Protein AF-A0A351DUV0-F1 (afdb_monomer)

Foldseek 3Di:
DPPVVVVVVVVVVCVVPPPPPDPPDDDDDDDPDDDPPDDDPDDDCLLDWDWDADPVRWIQTPNRTDDPVCVVVVVVLSCQLVPPPDQWDDDPPDIRGHRDPPVQVADVVRDRPPDFDWDKDFLVVLVVLLVVLVVQLVVPPDPVSNVVSVVVSVVSVVSNVVCVVVVGIDTGGDD

Radius of gyration: 33.92 Å; Cα contacts (8 Å, |Δi|>4): 134; chains: 1; bounding box: 67×47×111 Å

Solvent-accessible surface area (backbone atoms only — not comparable to full-atom values): 10945 Å² total; per-residue (Å²): 113,77,68,61,56,53,53,49,52,50,49,51,47,49,62,71,68,56,70,82,84,74,82,90,64,86,90,70,79,78,75,76,85,74,68,93,89,60,81,80,76,86,76,60,67,66,76,57,86,55,75,45,75,51,97,82,77,50,34,34,43,77,91,36,81,49,58,80,85,49,48,63,55,52,53,49,54,49,51,59,23,60,66,78,81,51,72,58,42,78,59,87,97,44,76,42,55,50,54,66,75,72,82,64,51,49,50,101,82,69,47,52,73,86,52,86,65,66,43,80,49,44,64,71,60,42,52,52,49,37,54,52,34,54,48,48,39,73,69,44,90,45,72,73,56,26,54,54,34,47,56,52,33,49,58,38,47,54,51,50,54,49,30,63,75,70,73,43,70,48,73,41,70,76,129

Secondary structure (DSSP, 8-state):
-HHHHHHHHHHHHHHHH-----------PPPPPPPTT-PPP---GGG---EEE-TT--EEETTEEE-HHHHHHHHHHHHHHHHSS-S-EEETTEEE--SS-----B-TTS-BSSSPPPEEE-HHHHHHHHHHHHHHHHH-SSHHHHHHHHHHHHHHHHHHHHHHHHTS-EEE---

Nearest PDB structures (foldseek):
  7s5c-assembly1_E  TM=9.455E-01  e=8.565E-01  Myxococcus xanthus
  5l8f-assembly1_G  TM=8.566E-01  e=1.094E+00  Rhodospirillum rubrum ATCC 11170
  5l8f-assembly1_B  TM=8.527E-01  e=1.163E+00  Rhodospirillum rubrum ATCC 11170
  5jbr-assembly1_B  TM=9.048E-01  e=2.143E+00  Beutenbergia cavernae DSM 12333
  5n5f-assembly1_B  TM=8.526E-01  e=1.784E+00  Haliangium ochraceum

Structure (mmCIF, N/CA/C/O backbone):
data_AF-A0A351DUV0-F1
#
_entry.id   AF-A0A351DUV0-F1
#
loop_
_atom_site.group_PDB
_atom_site.id
_atom_site.type_symbol
_atom_site.label_atom_id
_atom_site.label_alt_id
_atom_site.label_comp_id
_atom_site.label_asym_id
_atom_site.label_entity_id
_atom_site.label_seq_id
_atom_site.pdbx_PDB_ins_code
_atom_site.Cartn_x
_atom_site.Cartn_y
_atom_site.Cartn_z
_atom_site.occupancy
_atom_site.B_iso_or_equiv
_atom_site.auth_seq_id
_atom_site.auth_comp_id
_atom_site.auth_asym_id
_atom_site.auth_atom_id
_atom_site.pdbx_PDB_model_num
ATOM 1 N N . GLY A 1 1 ? -37.221 13.625 60.198 1.00 56.12 1 GLY A N 1
ATOM 2 C CA . GLY A 1 1 ? -36.062 12.717 60.154 1.00 56.12 1 GLY A CA 1
ATOM 3 C C . GLY A 1 1 ? -36.137 11.772 58.971 1.00 56.12 1 GLY A C 1
ATOM 4 O O . GLY A 1 1 ? -35.257 11.810 58.137 1.00 56.12 1 GLY A O 1
ATOM 5 N N . SER A 1 2 ? -37.223 11.008 58.816 1.00 67.75 2 SER A N 1
ATOM 6 C CA . SER A 1 2 ? -37.264 9.820 57.940 1.00 67.75 2 SER A CA 1
ATOM 7 C C . SER A 1 2 ? -37.066 10.016 56.429 1.00 67.75 2 SER A C 1
ATOM 9 O O . SER A 1 2 ? -36.668 9.068 55.763 1.00 67.75 2 SER A O 1
ATOM 11 N N . MET A 1 3 ? -37.345 11.195 55.865 1.00 78.75 3 MET A N 1
ATOM 12 C CA . MET A 1 3 ? -37.292 11.392 54.407 1.00 78.75 3 MET A CA 1
ATOM 13 C C . MET A 1 3 ? -35.911 11.850 53.911 1.00 78.75 3 MET A C 1
ATOM 15 O O . MET A 1 3 ? -35.476 11.444 52.837 1.00 78.75 3 MET A O 1
ATOM 19 N N . ALA A 1 4 ? -35.206 12.660 54.707 1.00 81.19 4 ALA A N 1
ATOM 20 C CA . ALA A 1 4 ? -33.878 13.164 54.355 1.00 81.19 4 ALA A CA 1
ATOM 21 C C . ALA A 1 4 ? -32.804 12.077 54.505 1.00 81.19 4 ALA A C 1
ATOM 23 O O . ALA A 1 4 ? -31.952 11.931 53.632 1.00 81.19 4 ALA A O 1
ATOM 24 N N . ASP A 1 5 ? -32.904 11.262 55.556 1.00 83.19 5 ASP A N 1
ATOM 25 C CA . ASP A 1 5 ? -31.947 10.186 55.818 1.00 83.19 5 ASP A CA 1
ATOM 26 C C . ASP A 1 5 ? -31.990 9.107 54.720 1.00 83.19 5 ASP A C 1
ATOM 28 O O . ASP A 1 5 ? -30.953 8.587 54.310 1.00 83.19 5 ASP A O 1
ATOM 32 N N . ILE A 1 6 ? -33.179 8.819 54.171 1.00 87.69 6 ILE A N 1
ATOM 33 C CA . ILE A 1 6 ? -33.346 7.812 53.113 1.00 87.69 6 ILE A CA 1
ATOM 34 C C . ILE A 1 6 ? -32.829 8.303 51.756 1.00 87.69 6 ILE A C 1
ATOM 36 O O . ILE A 1 6 ? -32.207 7.538 51.022 1.00 87.69 6 ILE A O 1
ATOM 40 N N . ALA A 1 7 ? -33.019 9.586 51.437 1.00 88.00 7 ALA A N 1
ATOM 41 C CA . ALA A 1 7 ? -32.469 10.181 50.223 1.00 88.00 7 ALA A CA 1
ATOM 42 C C . ALA A 1 7 ? -30.935 10.260 50.284 1.00 88.00 7 ALA A C 1
ATOM 44 O O . ALA A 1 7 ? -30.263 10.025 49.282 1.00 88.00 7 ALA A O 1
ATOM 45 N N . PHE A 1 8 ? -30.377 10.533 51.466 1.00 85.94 8 PHE A N 1
ATOM 46 C CA . PHE A 1 8 ? -28.935 10.607 51.683 1.00 85.94 8 PHE A CA 1
ATOM 47 C C . PHE A 1 8 ? -28.253 9.241 51.534 1.00 85.94 8 PHE A C 1
ATOM 49 O O . PHE A 1 8 ? -27.240 9.125 50.844 1.00 85.94 8 PHE A O 1
ATOM 56 N N . LEU A 1 9 ? -28.849 8.186 52.101 1.00 86.88 9 LEU A N 1
ATOM 57 C CA . LEU A 1 9 ? -28.370 6.815 51.915 1.00 86.88 9 LEU A CA 1
ATOM 58 C C . LEU A 1 9 ? -28.458 6.367 50.454 1.00 86.88 9 LEU A C 1
ATOM 60 O O . LEU A 1 9 ? -27.523 5.740 49.967 1.00 86.88 9 LEU A O 1
ATOM 64 N N . LEU A 1 10 ? -29.529 6.720 49.736 1.00 86.56 10 LEU A N 1
ATOM 65 C CA . LEU A 1 10 ? -29.652 6.413 48.308 1.00 86.56 10 LEU A CA 1
ATOM 66 C C . LEU A 1 10 ? -28.628 7.164 47.457 1.00 86.56 10 LEU A C 1
ATOM 68 O O . LEU A 1 10 ? -28.142 6.609 46.479 1.00 86.56 10 LEU A O 1
ATOM 72 N N . LEU A 1 11 ? -28.272 8.394 47.826 1.00 87.94 11 LEU A N 1
ATOM 73 C CA . LEU A 1 11 ? -27.279 9.176 47.099 1.00 87.94 11 LEU A CA 1
ATOM 74 C C . LEU A 1 11 ? -25.873 8.602 47.280 1.00 87.94 11 LEU A C 1
ATOM 76 O O . LEU A 1 11 ? -25.155 8.462 46.298 1.00 87.94 11 LEU A O 1
ATOM 80 N N . ILE A 1 12 ? -25.501 8.204 48.502 1.00 88.56 12 ILE A N 1
ATOM 81 C CA . ILE A 1 12 ? -24.220 7.523 48.756 1.00 88.56 12 ILE A CA 1
ATOM 82 C C . ILE A 1 12 ? -24.220 6.129 48.129 1.00 88.56 12 ILE A C 1
ATOM 84 O O . ILE A 1 12 ? -23.211 5.726 47.565 1.00 88.56 12 ILE A O 1
ATOM 88 N N . PHE A 1 13 ? -25.342 5.409 48.181 1.00 86.81 13 PHE A N 1
ATOM 89 C CA . PHE A 1 13 ? -25.497 4.130 47.495 1.00 86.81 13 PHE A CA 1
ATOM 90 C C . PHE A 1 13 ? -25.247 4.296 45.996 1.00 86.81 13 PHE A C 1
ATOM 92 O O . PHE A 1 13 ? -24.339 3.661 45.477 1.00 86.81 13 PHE A O 1
ATOM 99 N N . TRP A 1 14 ? -25.948 5.224 45.335 1.00 83.44 14 TRP A N 1
ATOM 100 C CA . TRP A 1 14 ? -25.710 5.541 43.929 1.00 83.44 14 TRP A CA 1
ATOM 101 C C . TRP A 1 14 ? -24.269 5.980 43.685 1.00 83.44 14 TRP A C 1
ATOM 103 O O . TRP A 1 14 ? -23.680 5.490 42.738 1.00 83.44 14 TRP A O 1
ATOM 113 N N . LEU A 1 15 ? -23.665 6.811 44.537 1.00 86.19 15 LEU A N 1
ATOM 114 C CA . LEU A 1 15 ? -22.274 7.268 44.407 1.00 86.19 15 LEU A CA 1
ATOM 115 C C . LEU A 1 15 ? -21.242 6.131 44.541 1.00 86.19 15 LEU A C 1
ATOM 117 O O . LEU A 1 15 ? -20.215 6.155 43.874 1.00 86.19 15 LEU A O 1
ATOM 121 N N . VAL A 1 16 ? -21.497 5.148 45.407 1.00 83.81 16 VAL A N 1
ATOM 122 C CA . VAL A 1 16 ? -20.592 4.017 45.674 1.00 83.81 16 VAL A CA 1
ATOM 123 C C . VAL A 1 16 ? -20.790 2.885 44.668 1.00 83.81 16 VAL A C 1
ATOM 125 O O . VAL A 1 16 ? -19.832 2.190 44.341 1.00 83.81 16 VAL A O 1
ATOM 128 N N . THR A 1 17 ? -22.010 2.686 44.164 1.00 82.50 17 THR A N 1
ATOM 129 C CA . THR A 1 17 ? -22.317 1.633 43.188 1.00 82.50 17 THR A CA 1
ATOM 130 C C . THR A 1 17 ? -22.298 2.119 41.741 1.00 82.50 17 THR A C 1
ATOM 132 O O . THR A 1 17 ? -22.348 1.284 40.843 1.00 82.50 17 THR A O 1
ATOM 135 N N . THR A 1 18 ? -22.214 3.431 41.474 1.00 81.50 18 THR A N 1
ATOM 136 C CA . THR A 1 18 ? -21.906 3.933 40.124 1.00 81.50 18 THR A CA 1
ATOM 137 C C . THR A 1 18 ? -20.416 3.834 39.861 1.00 81.50 18 THR A C 1
ATOM 139 O O . THR A 1 18 ? -19.663 4.800 39.906 1.00 81.50 18 THR A O 1
ATOM 142 N N . THR A 1 19 ? -19.982 2.631 39.514 1.00 74.94 19 THR A N 1
ATOM 143 C CA . THR A 1 19 ? -18.810 2.488 38.661 1.00 74.94 19 THR A CA 1
ATOM 144 C C . THR A 1 19 ? -19.208 2.993 37.275 1.00 74.94 19 THR A C 1
ATOM 146 O O . THR A 1 19 ? -20.039 2.376 36.608 1.00 74.94 19 THR A O 1
ATOM 149 N N . ILE A 1 20 ? -18.670 4.136 36.839 1.00 72.38 20 ILE A N 1
ATOM 150 C CA . ILE A 1 20 ? -18.677 4.479 35.412 1.00 72.38 20 ILE A CA 1
ATOM 151 C C . ILE A 1 20 ? -17.700 3.497 34.774 1.00 72.38 20 ILE A C 1
ATOM 153 O O . ILE A 1 20 ? -16.492 3.723 34.781 1.00 72.38 20 ILE A O 1
ATOM 157 N N . ASP A 1 21 ? -18.223 2.360 34.332 1.00 60.62 21 ASP A N 1
ATOM 158 C CA . ASP A 1 21 ? -17.438 1.360 33.630 1.00 60.62 21 ASP A CA 1
ATOM 159 C C . ASP A 1 21 ? -17.095 1.936 32.253 1.00 60.62 21 ASP A C 1
ATOM 161 O O . ASP A 1 21 ? -17.956 2.101 31.389 1.00 60.62 21 ASP A O 1
ATOM 165 N N . SER A 1 22 ? -15.851 2.379 32.097 1.00 62.81 22 SER A N 1
ATOM 166 C CA . SER A 1 22 ? -15.326 2.914 30.843 1.00 62.81 22 SER A CA 1
ATOM 167 C C . SER A 1 22 ? -13.907 2.396 30.632 1.00 62.81 22 SER A C 1
ATOM 169 O O . SER A 1 22 ? -12.985 3.166 30.362 1.00 62.81 22 SER A O 1
ATOM 171 N N . ASP A 1 23 ? -13.735 1.082 30.758 1.00 58.19 23 ASP A N 1
ATOM 172 C CA . ASP A 1 23 ? -12.457 0.406 30.511 1.00 58.19 23 ASP A CA 1
ATOM 173 C C . ASP A 1 23 ? -12.274 -0.043 29.047 1.00 58.19 23 ASP A C 1
ATOM 175 O O . ASP A 1 23 ? -11.260 -0.649 28.694 1.00 58.19 23 ASP A O 1
ATOM 179 N N . GLU A 1 24 ? -13.192 0.310 28.146 1.00 63.38 24 GLU A N 1
ATOM 180 C CA . GLU A 1 24 ? -13.030 0.075 26.708 1.00 63.38 24 GLU A CA 1
ATOM 181 C C . GLU A 1 24 ? -12.319 1.259 26.037 1.00 63.38 24 GLU A C 1
ATOM 183 O O . GLU A 1 24 ? -12.910 2.108 25.373 1.00 63.38 24 GLU A O 1
ATOM 188 N N . GLY A 1 25 ? -11.001 1.333 26.227 1.00 65.19 25 GLY A N 1
ATOM 189 C CA . GLY A 1 25 ? -10.161 2.341 25.586 1.00 65.19 25 GLY A CA 1
ATOM 190 C C . GLY A 1 25 ? -8.744 1.840 25.338 1.00 65.19 25 GLY A C 1
ATOM 191 O O . GLY A 1 25 ? -8.086 1.292 26.222 1.00 65.19 25 GLY A 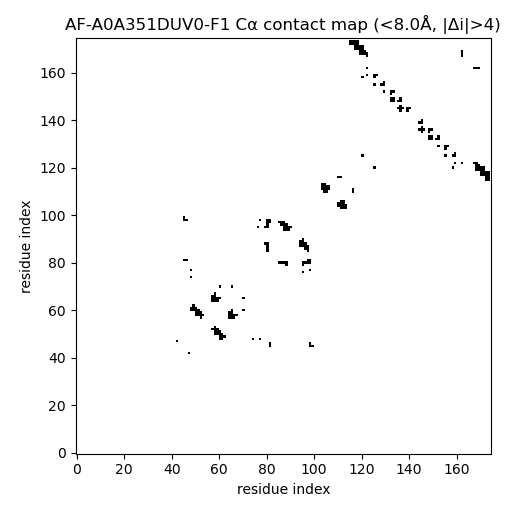O 1
ATOM 192 N N . ILE A 1 26 ? -8.224 2.055 24.127 1.00 72.38 26 ILE A N 1
ATOM 193 C CA . ILE A 1 26 ? -6.815 1.775 23.828 1.00 72.38 26 ILE A CA 1
ATOM 194 C C . ILE A 1 26 ? -5.971 2.840 24.533 1.00 72.38 26 ILE A C 1
ATOM 196 O O . ILE A 1 26 ? -5.971 4.004 24.127 1.00 72.38 26 ILE A O 1
ATOM 200 N N . LYS A 1 27 ? -5.212 2.448 25.564 1.00 73.88 27 LYS A N 1
ATOM 201 C CA . LYS A 1 27 ? -4.216 3.327 26.193 1.00 73.88 27 LYS A CA 1
ATOM 202 C C . LYS A 1 27 ? -3.161 3.708 25.148 1.00 73.88 27 LYS A C 1
ATOM 204 O O . LYS A 1 27 ? -2.280 2.912 24.835 1.00 73.88 27 LYS A O 1
ATOM 209 N N . ARG A 1 28 ? -3.251 4.918 24.593 1.00 72.81 28 ARG A N 1
ATOM 210 C CA . ARG A 1 28 ? -2.230 5.493 23.709 1.00 72.81 28 ARG A CA 1
ATOM 211 C C . ARG A 1 28 ? -1.458 6.570 24.452 1.00 72.81 28 ARG A C 1
ATOM 213 O O . ARG A 1 28 ? -2.045 7.519 24.960 1.00 72.81 28 ARG A O 1
ATOM 220 N N . GLN A 1 29 ? -0.135 6.445 24.463 1.00 77.44 29 GLN A N 1
ATOM 221 C CA . GLN A 1 29 ? 0.712 7.621 24.618 1.00 77.44 29 GLN A CA 1
ATOM 222 C C . GLN A 1 29 ? 0.660 8.387 23.300 1.00 77.44 29 GLN A C 1
ATOM 224 O O . GLN A 1 29 ? 0.832 7.794 22.231 1.00 77.44 29 GLN A O 1
ATOM 229 N N . LEU A 1 30 ? 0.367 9.684 23.374 1.00 78.75 30 LEU A N 1
ATOM 230 C CA . LEU A 1 30 ? 0.466 10.537 22.200 1.00 78.75 30 LEU A CA 1
ATOM 231 C C . LEU A 1 30 ? 1.937 10.575 21.762 1.00 78.75 30 LEU A C 1
ATOM 233 O O . LEU A 1 30 ? 2.811 10.733 22.621 1.00 78.75 30 LEU A O 1
ATOM 237 N N . PRO A 1 31 ? 2.229 10.405 20.462 1.00 78.50 31 PRO A N 1
ATOM 238 C CA . PRO A 1 31 ? 3.576 10.619 19.967 1.00 78.50 31 PRO A CA 1
ATOM 239 C C . PRO A 1 31 ? 4.009 12.064 20.264 1.00 78.50 31 PRO A C 1
ATOM 241 O O . PRO A 1 31 ? 3.158 12.957 20.343 1.00 78.50 31 PRO A O 1
ATOM 244 N N . PRO A 1 32 ? 5.316 12.305 20.457 1.00 84.44 32 PRO A N 1
ATOM 245 C CA . PRO A 1 32 ? 5.820 13.656 20.638 1.00 84.44 32 PRO A CA 1
ATOM 246 C C . PRO A 1 32 ? 5.438 14.524 19.429 1.00 84.44 32 PRO A C 1
ATOM 248 O O . PRO A 1 32 ? 5.347 14.004 18.311 1.00 84.44 32 PRO A O 1
ATOM 251 N N . PRO A 1 33 ? 5.208 15.832 19.633 1.00 80.75 33 PRO A N 1
ATOM 252 C CA . PRO A 1 33 ? 4.935 16.742 18.532 1.00 80.75 33 PRO A CA 1
ATOM 253 C C . PRO A 1 33 ? 6.090 16.689 17.530 1.00 80.75 33 PRO A C 1
ATOM 255 O O . PRO A 1 33 ? 7.262 16.755 17.905 1.00 80.75 33 PRO A O 1
ATOM 258 N N . VAL A 1 34 ? 5.740 16.516 16.259 1.00 77.56 34 VAL A N 1
ATOM 259 C CA . VAL A 1 34 ? 6.698 16.496 15.154 1.00 77.56 34 VAL A CA 1
ATOM 260 C C . VAL A 1 34 ? 7.199 17.930 14.926 1.00 77.56 34 VAL A C 1
ATOM 262 O O . VAL A 1 34 ? 6.366 18.831 14.855 1.00 77.56 34 VAL A O 1
ATOM 265 N N . PRO A 1 35 ? 8.520 18.170 14.844 1.00 83.44 35 PRO A N 1
ATOM 266 C CA . PRO A 1 35 ? 9.072 19.454 14.413 1.00 83.44 35 PRO A CA 1
ATOM 267 C C . PRO A 1 35 ? 8.486 19.920 13.070 1.00 83.44 35 PRO A C 1
ATOM 269 O O . PRO A 1 35 ? 8.284 19.098 12.178 1.00 83.44 35 PRO A O 1
ATOM 272 N N . ASP A 1 36 ? 8.262 21.228 12.915 1.00 76.00 36 ASP A N 1
ATOM 273 C CA . ASP A 1 36 ? 7.591 21.818 11.740 1.00 76.00 36 ASP A CA 1
ATOM 274 C C . ASP A 1 36 ? 8.351 21.619 10.411 1.00 76.00 36 ASP A C 1
ATOM 276 O O . ASP A 1 36 ? 7.766 21.747 9.339 1.00 76.00 36 ASP A O 1
ATOM 280 N N . ASP A 1 37 ? 9.644 21.288 10.475 1.00 76.50 37 ASP A N 1
ATOM 281 C CA . ASP A 1 37 ? 10.575 21.307 9.335 1.00 76.50 37 ASP A CA 1
ATOM 282 C C . ASP A 1 37 ? 10.893 19.905 8.773 1.00 76.50 37 ASP A C 1
ATOM 284 O O . ASP A 1 37 ? 11.953 19.668 8.193 1.00 76.50 37 ASP A O 1
ATOM 288 N N . ILE A 1 38 ? 10.001 18.932 8.991 1.00 7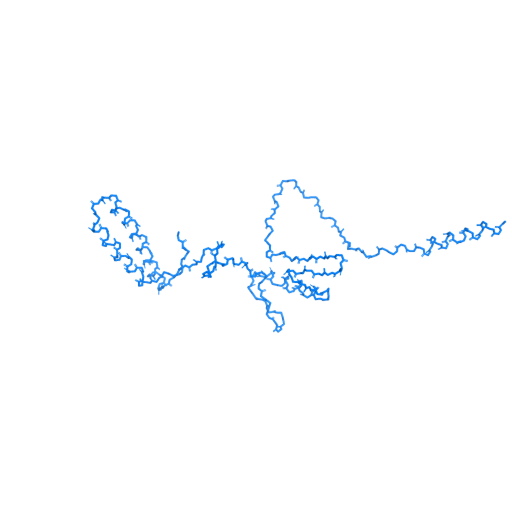2.00 38 ILE A N 1
ATOM 289 C CA . ILE A 1 38 ? 10.191 17.552 8.529 1.00 72.00 38 ILE A CA 1
ATOM 290 C C . ILE A 1 38 ? 9.215 17.265 7.392 1.00 72.00 38 ILE A C 1
ATOM 292 O O . ILE A 1 38 ? 8.000 17.215 7.595 1.00 72.00 38 ILE A O 1
ATOM 296 N N . GLU A 1 39 ? 9.745 17.016 6.195 1.00 73.00 39 GLU A N 1
ATOM 297 C CA . GLU A 1 39 ? 8.951 16.448 5.109 1.00 73.00 39 GLU A CA 1
ATOM 298 C C . GLU A 1 39 ? 8.391 15.089 5.549 1.00 73.00 39 GLU A C 1
ATOM 300 O O . GLU A 1 39 ? 9.129 14.197 5.979 1.00 73.00 39 GLU A O 1
ATOM 305 N N . GLN A 1 40 ? 7.066 14.931 5.468 1.00 68.44 40 GLN A N 1
ATOM 306 C CA . GLN A 1 40 ? 6.434 13.651 5.769 1.00 68.44 40 GLN A CA 1
ATOM 307 C C . GLN A 1 40 ? 6.966 12.603 4.782 1.00 68.44 40 GLN A C 1
ATOM 309 O O . GLN A 1 40 ? 6.876 12.815 3.570 1.00 68.44 40 GLN A O 1
ATOM 314 N N . PRO A 1 41 ? 7.523 11.479 5.262 1.00 73.19 41 PRO A N 1
ATOM 315 C CA . PRO A 1 41 ? 8.039 10.451 4.375 1.00 73.19 41 PRO A CA 1
ATOM 316 C C . PRO A 1 41 ? 6.908 9.885 3.511 1.00 73.19 41 PRO A C 1
ATOM 318 O O . PRO A 1 41 ? 5.801 9.658 4.001 1.00 73.19 41 PRO A O 1
ATOM 321 N N . ASP A 1 42 ? 7.201 9.618 2.237 1.00 75.12 42 ASP A N 1
ATOM 322 C CA . ASP A 1 42 ? 6.236 9.012 1.320 1.00 75.12 42 ASP A CA 1
ATOM 323 C C . ASP A 1 42 ? 5.825 7.617 1.824 1.00 75.12 42 ASP A C 1
ATOM 325 O O . ASP A 1 42 ? 6.624 6.668 1.879 1.00 75.12 42 ASP A O 1
ATOM 329 N N . VAL A 1 43 ? 4.565 7.496 2.248 1.00 73.38 43 VAL A N 1
ATOM 330 C CA . VAL A 1 43 ? 4.016 6.248 2.770 1.00 73.38 43 VAL A CA 1
ATOM 331 C C . VAL A 1 43 ? 3.720 5.331 1.595 1.00 73.38 43 VAL A C 1
ATOM 333 O O . VAL A 1 43 ? 2.709 5.449 0.901 1.00 73.38 43 VAL A O 1
ATOM 336 N N . LYS A 1 44 ? 4.586 4.334 1.405 1.00 73.69 44 LYS A N 1
ATOM 337 C CA . LYS A 1 44 ? 4.355 3.277 0.421 1.00 73.69 44 LYS A CA 1
ATOM 338 C C . LYS A 1 44 ? 3.056 2.558 0.760 1.00 73.69 44 LYS A C 1
ATOM 340 O O . LYS A 1 44 ? 3.011 1.768 1.697 1.00 73.69 44 LYS A O 1
ATOM 345 N N . GLN A 1 45 ? 2.031 2.744 -0.065 1.00 73.75 45 GLN A N 1
ATOM 346 C CA . GLN A 1 45 ? 0.720 2.120 0.130 1.00 73.75 45 GLN A CA 1
ATOM 347 C C . GLN A 1 45 ? 0.781 0.580 0.292 1.00 73.75 45 GLN A C 1
ATOM 349 O O . GLN A 1 45 ? -0.151 -0.009 0.813 1.00 73.75 45 GLN A O 1
ATOM 354 N N . ARG A 1 46 ? 1.838 -0.102 -0.184 1.00 73.31 46 ARG A N 1
ATOM 355 C CA . ARG A 1 46 ? 2.024 -1.561 0.001 1.00 73.31 46 ARG A CA 1
ATOM 356 C C . ARG A 1 46 ? 2.262 -1.966 1.466 1.00 73.31 46 ARG A C 1
ATOM 358 O O . ARG A 1 46 ? 2.153 -3.133 1.804 1.00 73.31 46 ARG A O 1
ATOM 365 N N . ASN A 1 47 ? 2.644 -0.999 2.300 1.00 76.38 47 ASN A N 1
ATOM 366 C CA . ASN A 1 47 ? 2.906 -1.164 3.728 1.00 76.38 47 ASN A CA 1
ATOM 367 C C . ASN A 1 47 ? 1.715 -0.695 4.580 1.00 76.38 47 ASN A C 1
ATOM 369 O O . ASN A 1 47 ? 1.823 -0.646 5.802 1.00 76.38 47 ASN A O 1
ATOM 373 N N . VAL A 1 48 ? 0.603 -0.307 3.948 1.00 82.44 48 VAL A N 1
ATOM 374 C CA . VAL A 1 48 ? -0.593 0.190 4.627 1.00 82.44 48 VAL A CA 1
ATOM 375 C C . VAL A 1 48 ? -1.662 -0.890 4.567 1.00 82.44 48 VAL A C 1
ATOM 377 O O . VAL A 1 48 ? -2.085 -1.257 3.478 1.00 82.44 48 VAL A O 1
ATOM 380 N N . PHE A 1 49 ? -2.090 -1.366 5.735 1.00 85.75 49 PHE A N 1
ATOM 381 C CA . PHE A 1 49 ? -3.216 -2.285 5.874 1.00 85.75 49 PHE A CA 1
ATOM 382 C C . PHE A 1 49 ? -4.488 -1.480 6.139 1.00 85.75 49 PHE A C 1
ATOM 384 O O . PHE A 1 49 ? -4.614 -0.852 7.196 1.00 85.75 49 PHE A O 1
ATOM 391 N N . VAL A 1 50 ? -5.406 -1.441 5.175 1.00 85.94 50 VAL A N 1
ATOM 392 C CA . VAL A 1 50 ? -6.608 -0.599 5.260 1.00 85.94 50 VAL A CA 1
ATOM 393 C C . VAL A 1 50 ? -7.763 -1.406 5.840 1.00 85.94 50 VAL A C 1
ATOM 395 O O . VAL A 1 50 ? -8.223 -2.372 5.234 1.00 85.94 50 VAL A O 1
ATOM 398 N N . ALA A 1 51 ? -8.266 -0.964 6.994 1.00 88.31 51 ALA A N 1
ATOM 399 C CA . ALA A 1 51 ? -9.462 -1.502 7.629 1.00 88.31 51 ALA A CA 1
ATOM 400 C C . ALA A 1 51 ? -10.499 -0.387 7.801 1.00 88.31 51 ALA A C 1
ATOM 402 O O . ALA A 1 51 ? -10.264 0.590 8.515 1.00 88.31 51 ALA A O 1
ATOM 403 N N . LEU A 1 52 ? -11.641 -0.533 7.135 1.00 88.56 52 LEU A N 1
ATOM 404 C CA . LEU A 1 52 ? -12.778 0.376 7.228 1.00 88.56 52 LEU A CA 1
ATOM 405 C C . LEU A 1 52 ? -13.905 -0.305 8.004 1.00 88.56 52 LEU A C 1
ATOM 407 O O . LEU A 1 52 ? -14.183 -1.484 7.790 1.00 88.56 52 LEU A O 1
ATOM 411 N N . VAL A 1 53 ? -14.563 0.454 8.877 1.00 91.25 53 VAL A N 1
ATOM 412 C CA . VAL A 1 53 ? -15.760 0.027 9.610 1.00 91.25 53 VAL A CA 1
ATOM 413 C C . VAL A 1 53 ? -16.914 0.947 9.236 1.00 91.25 53 VAL A C 1
ATOM 415 O O . VAL A 1 53 ? -16.709 2.141 9.003 1.00 91.25 53 VAL A O 1
ATOM 418 N N . ASN A 1 54 ? -18.126 0.407 9.187 1.00 90.06 54 ASN A N 1
ATOM 419 C CA . ASN A 1 54 ? -19.342 1.205 9.059 1.00 90.06 54 ASN A CA 1
ATOM 420 C C . ASN A 1 54 ? -20.222 1.091 10.315 1.00 90.06 54 ASN A C 1
ATOM 422 O O . ASN A 1 54 ? -19.892 0.377 11.255 1.00 90.06 54 ASN A O 1
ATOM 426 N N . LEU A 1 55 ? -21.358 1.796 10.316 1.00 90.62 55 LEU A N 1
ATOM 427 C CA . LEU A 1 55 ? -22.308 1.816 11.437 1.00 90.62 55 LEU A CA 1
ATOM 428 C C . LEU A 1 55 ? -22.951 0.447 11.736 1.00 90.62 55 LEU A C 1
ATOM 430 O O . LEU A 1 55 ? -23.470 0.245 12.824 1.00 90.62 55 LEU A O 1
ATOM 434 N N . ASN A 1 56 ? -22.937 -0.481 10.777 1.00 90.94 56 ASN A N 1
ATOM 435 C CA . ASN A 1 56 ? -23.535 -1.810 10.914 1.00 90.94 56 ASN A CA 1
ATOM 436 C C . ASN A 1 56 ? -22.505 -2.859 11.373 1.00 90.94 56 ASN A C 1
ATOM 438 O O . ASN A 1 56 ? -22.695 -4.043 11.102 1.00 90.94 56 ASN A O 1
ATOM 442 N N . ASP A 1 57 ? -21.385 -2.426 11.960 1.00 85.94 57 ASP A N 1
ATOM 443 C CA . ASP A 1 57 ? -20.245 -3.264 12.356 1.00 85.94 57 ASP A CA 1
ATOM 444 C C . ASP A 1 57 ? -19.656 -4.116 11.217 1.00 85.94 57 ASP A C 1
ATOM 446 O O . ASP A 1 57 ? -18.935 -5.091 11.445 1.00 85.94 57 ASP A O 1
ATOM 450 N N . ALA A 1 58 ? -19.927 -3.747 9.961 1.00 88.31 58 ALA A N 1
ATOM 451 C CA . ALA A 1 58 ? -19.356 -4.432 8.815 1.00 88.31 58 ALA A CA 1
ATOM 452 C C . ALA A 1 58 ? -17.943 -3.909 8.550 1.00 88.31 58 ALA A C 1
ATOM 454 O O . ALA A 1 58 ? -17.706 -2.697 8.493 1.00 88.31 58 ALA A O 1
ATOM 455 N N . LEU A 1 59 ? -17.018 -4.845 8.350 1.00 88.88 59 LEU A N 1
ATOM 456 C CA . LEU A 1 59 ? -15.609 -4.568 8.117 1.00 88.88 59 LEU A CA 1
ATOM 457 C C . LEU A 1 59 ? -15.269 -4.765 6.645 1.00 88.88 59 LEU A C 1
ATOM 459 O O . LEU A 1 59 ? -15.556 -5.809 6.057 1.00 88.88 59 LEU A O 1
ATOM 463 N N . LEU A 1 60 ? -14.605 -3.768 6.074 1.00 88.00 60 LEU A N 1
ATOM 464 C CA . LEU A 1 60 ? -13.986 -3.848 4.762 1.00 88.00 60 LEU A CA 1
ATOM 465 C C . LEU A 1 60 ? -12.472 -3.755 4.951 1.00 88.00 60 LEU A C 1
ATOM 467 O O . LEU A 1 60 ? -11.938 -2.691 5.265 1.00 88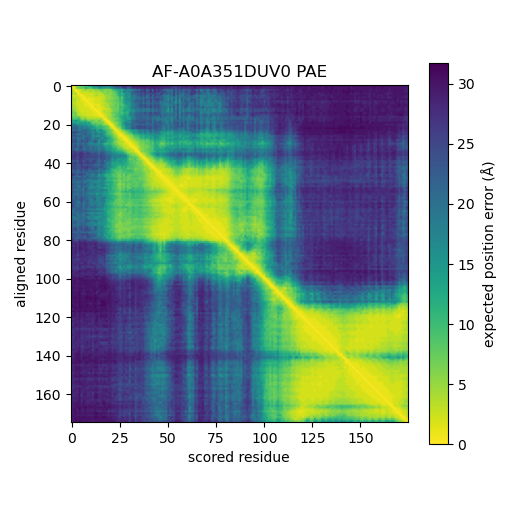.00 60 LEU A O 1
ATOM 471 N N . VAL A 1 61 ? -11.794 -4.887 4.793 1.00 85.06 61 VAL A N 1
ATOM 472 C CA . VAL A 1 61 ? -10.351 -5.035 4.999 1.00 85.06 61 VAL A CA 1
ATOM 473 C C . VAL A 1 61 ? -9.711 -5.353 3.656 1.00 85.06 61 VAL A C 1
ATOM 475 O O . VAL A 1 61 ? -10.115 -6.308 2.997 1.00 85.06 61 VAL A O 1
ATOM 478 N N . GLU A 1 62 ? -8.745 -4.545 3.215 1.00 83.31 62 GLU A N 1
ATOM 479 C CA . GLU A 1 62 ? -8.114 -4.696 1.889 1.00 83.31 62 GLU A CA 1
ATOM 480 C C . GLU A 1 62 ? -9.142 -4.766 0.735 1.00 83.31 62 GLU A C 1
ATOM 482 O O . GLU A 1 62 ? -9.030 -5.578 -0.181 1.00 83.31 62 GLU A O 1
ATOM 487 N N . ASN A 1 63 ? -10.181 -3.922 0.792 1.00 83.06 63 ASN A N 1
ATOM 488 C CA . ASN A 1 63 ? -11.328 -3.900 -0.136 1.00 83.06 63 ASN A CA 1
ATOM 489 C C . ASN A 1 63 ? -12.193 -5.174 -0.160 1.00 83.06 63 ASN A C 1
ATOM 491 O O . ASN A 1 63 ? -13.087 -5.281 -1.000 1.00 83.06 63 ASN A O 1
ATOM 495 N N . ASN A 1 64 ? -11.986 -6.108 0.769 1.00 80.94 64 ASN A N 1
ATOM 496 C CA . ASN A 1 64 ? -12.781 -7.323 0.891 1.00 80.94 64 ASN A CA 1
ATOM 497 C C . ASN A 1 64 ? -13.617 -7.300 2.182 1.00 80.94 64 ASN A C 1
ATOM 499 O O . ASN A 1 64 ? -13.097 -6.943 3.244 1.00 80.94 64 ASN A O 1
ATOM 503 N N . PRO A 1 65 ? -14.908 -7.677 2.131 1.00 87.94 65 PRO A N 1
ATOM 504 C CA . PRO A 1 65 ? -15.701 -7.880 3.337 1.00 87.94 65 PRO A CA 1
ATOM 505 C C . PRO A 1 65 ? -15.063 -8.970 4.208 1.00 87.94 65 PRO A C 1
ATOM 507 O O . PRO A 1 65 ? -14.768 -10.057 3.711 1.00 87.94 65 PRO A O 1
ATOM 510 N N . MET A 1 66 ? -14.844 -8.689 5.492 1.00 87.12 66 MET A N 1
ATOM 511 C CA . MET A 1 66 ? -14.173 -9.608 6.419 1.00 87.12 66 MET A CA 1
ATOM 512 C C . MET A 1 66 ? -14.919 -9.690 7.755 1.00 87.12 66 MET A C 1
ATOM 514 O O . MET A 1 66 ? -15.538 -8.726 8.191 1.00 87.12 66 MET A O 1
ATOM 518 N N . ASP A 1 67 ? -14.862 -10.845 8.417 1.00 90.12 67 ASP A N 1
ATOM 519 C CA . ASP A 1 67 ? -15.369 -11.016 9.781 1.00 90.12 67 ASP A CA 1
ATOM 520 C C . ASP A 1 67 ? -14.309 -10.565 10.801 1.00 90.12 67 ASP A C 1
ATOM 522 O O . ASP A 1 67 ? -13.113 -10.807 10.619 1.00 90.12 67 ASP A O 1
ATOM 526 N N . ILE A 1 68 ? -14.732 -9.946 11.908 1.00 89.75 68 ILE A N 1
ATOM 527 C CA . ILE A 1 68 ? -13.843 -9.471 12.982 1.00 89.75 68 ILE A CA 1
ATOM 528 C C . ILE A 1 68 ? -12.894 -10.560 13.509 1.00 89.75 68 ILE A C 1
ATOM 530 O O . ILE A 1 68 ? -11.755 -10.274 13.888 1.00 89.75 68 ILE A O 1
ATOM 534 N N . ARG A 1 69 ? -13.336 -11.823 13.501 1.00 92.06 69 ARG A N 1
ATOM 535 C CA . ARG A 1 69 ? -12.552 -12.981 13.957 1.00 92.06 69 ARG A CA 1
ATOM 536 C C . ARG A 1 69 ? -11.323 -13.234 13.0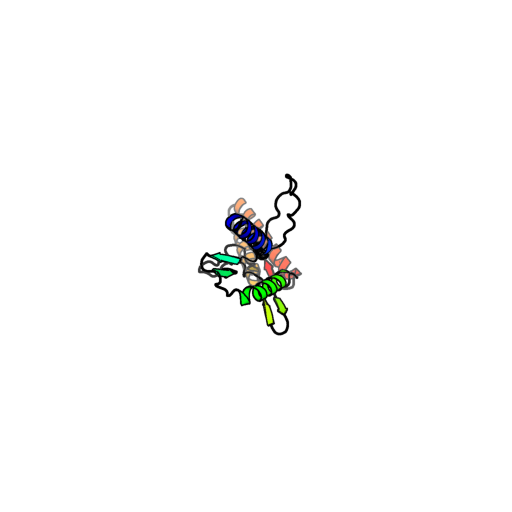86 1.00 92.06 69 ARG A C 1
ATOM 538 O O . ARG A 1 69 ? -10.300 -13.691 13.600 1.00 92.06 69 ARG A O 1
ATOM 545 N N . ASP A 1 70 ? -11.402 -12.882 11.808 1.00 88.81 70 ASP A N 1
ATOM 546 C CA . ASP A 1 70 ? -10.364 -13.153 10.815 1.00 88.81 70 ASP A CA 1
ATOM 547 C C . ASP A 1 70 ? -9.363 -11.996 10.680 1.00 88.81 70 ASP A C 1
ATOM 549 O O . ASP A 1 70 ? -8.208 -12.222 10.309 1.00 88.81 70 ASP A O 1
ATOM 553 N N . VAL A 1 71 ? -9.742 -10.774 11.081 1.00 88.75 71 VAL A N 1
ATOM 554 C CA . VAL A 1 71 ? -8.903 -9.561 10.971 1.00 88.75 71 VAL A CA 1
ATOM 555 C C . VAL A 1 71 ? -7.537 -9.739 11.631 1.00 88.75 71 VAL A C 1
ATOM 557 O O . VAL A 1 71 ? -6.517 -9.315 11.092 1.00 88.75 71 VAL A O 1
ATOM 560 N N . LYS A 1 72 ? -7.481 -10.406 12.790 1.00 88.44 72 LYS A N 1
ATOM 561 C CA . LYS A 1 72 ? -6.219 -10.657 13.501 1.00 88.44 72 LYS A CA 1
ATOM 562 C C . LYS A 1 72 ? -5.272 -11.555 12.706 1.00 88.44 72 LYS A C 1
ATOM 564 O O . LYS A 1 72 ? -4.061 -11.345 12.754 1.00 88.44 72 LYS A O 1
ATOM 569 N N . ALA A 1 73 ? -5.802 -12.580 12.042 1.00 86.88 73 ALA A N 1
ATOM 570 C CA . ALA A 1 73 ? -5.002 -13.468 11.207 1.00 86.88 73 ALA A CA 1
ATOM 571 C C . ALA A 1 73 ? -4.538 -12.725 9.950 1.00 86.88 73 ALA A C 1
ATOM 573 O O . ALA A 1 73 ? -3.341 -12.692 9.685 1.00 86.88 73 ALA A O 1
ATOM 574 N N . ALA A 1 74 ? -5.450 -12.016 9.279 1.00 84.44 74 ALA A N 1
ATOM 575 C CA . ALA A 1 74 ? -5.146 -11.219 8.094 1.00 84.44 74 ALA A CA 1
ATOM 576 C C . ALA A 1 74 ? -4.072 -10.149 8.356 1.00 84.44 74 ALA A C 1
ATOM 578 O O . ALA A 1 74 ? -3.131 -10.019 7.581 1.00 84.44 74 ALA A O 1
ATOM 579 N N . ALA A 1 75 ? -4.148 -9.433 9.481 1.00 86.38 75 ALA A N 1
ATOM 580 C CA . ALA A 1 75 ? -3.148 -8.435 9.858 1.00 86.38 75 ALA A CA 1
ATOM 581 C C . ALA A 1 75 ? -1.770 -9.055 10.151 1.00 86.38 75 ALA A C 1
ATOM 583 O O . ALA A 1 75 ? -0.741 -8.454 9.847 1.00 86.38 75 ALA A O 1
ATOM 584 N N . LYS A 1 76 ? -1.726 -10.259 10.739 1.00 83.81 76 LYS A N 1
ATOM 585 C CA . LYS A 1 76 ? -0.466 -10.991 10.946 1.00 83.81 76 LYS A CA 1
ATOM 586 C C . LYS A 1 76 ? 0.136 -11.438 9.623 1.00 83.81 76 LYS A C 1
ATOM 588 O O . LYS A 1 76 ? 1.327 -11.232 9.416 1.00 83.81 76 LYS A O 1
ATOM 593 N N . ASP A 1 77 ? -0.683 -12.014 8.753 1.00 81.69 77 ASP A N 1
ATOM 594 C CA . ASP A 1 77 ? -0.261 -12.453 7.427 1.00 81.69 77 ASP A CA 1
ATOM 595 C C . ASP A 1 77 ? 0.254 -11.258 6.612 1.00 81.69 77 ASP A C 1
ATOM 597 O O . ASP A 1 77 ? 1.325 -11.346 6.018 1.00 81.69 77 ASP A O 1
ATOM 601 N N . PHE A 1 78 ? -0.424 -10.106 6.696 1.00 81.06 78 PHE A N 1
ATOM 602 C CA . PHE A 1 78 ? 0.013 -8.844 6.098 1.00 81.06 78 PHE A CA 1
ATOM 603 C C . PHE A 1 78 ? 1.386 -8.399 6.625 1.00 81.06 78 PHE A C 1
ATOM 605 O O . PHE A 1 78 ? 2.269 -8.028 5.856 1.00 81.06 78 PHE A O 1
ATOM 612 N N . LEU A 1 79 ? 1.586 -8.429 7.943 1.00 80.19 79 LEU A N 1
ATOM 613 C CA . LEU A 1 79 ? 2.831 -7.970 8.561 1.00 80.19 79 LEU A CA 1
ATOM 614 C C . LEU A 1 79 ? 4.009 -8.886 8.207 1.00 80.19 79 LEU A C 1
ATOM 616 O O . LEU A 1 79 ? 5.117 -8.403 7.981 1.00 80.19 79 LEU A O 1
ATOM 620 N N . ILE A 1 80 ? 3.755 -10.192 8.104 1.00 75.62 80 ILE A N 1
ATOM 621 C CA . ILE A 1 80 ? 4.734 -11.172 7.630 1.00 75.62 80 ILE A CA 1
ATOM 622 C C . ILE A 1 80 ? 5.061 -10.915 6.150 1.00 75.62 80 ILE A C 1
ATOM 624 O O . ILE A 1 80 ? 6.237 -10.818 5.823 1.00 75.62 80 ILE A O 1
ATOM 628 N N . ALA A 1 81 ? 4.047 -10.714 5.298 1.00 70.00 81 ALA A N 1
ATOM 629 C CA . ALA A 1 81 ? 4.176 -10.387 3.869 1.00 70.00 81 ALA A CA 1
ATOM 630 C C . ALA A 1 81 ? 4.964 -9.103 3.561 1.00 70.00 81 ALA A C 1
ATOM 632 O O . ALA A 1 81 ? 5.564 -8.977 2.495 1.00 70.00 81 ALA A O 1
ATOM 633 N N . SER A 1 82 ? 4.953 -8.124 4.467 1.00 65.50 82 SER A N 1
ATOM 634 C CA . SER A 1 82 ? 5.644 -6.843 4.273 1.00 65.50 82 SER A CA 1
ATOM 635 C C . SER A 1 82 ? 7.011 -6.752 4.973 1.00 65.50 82 SER A C 1
ATOM 637 O O . SER A 1 82 ? 7.732 -5.781 4.742 1.00 65.50 82 SER A O 1
ATOM 639 N N . GLY A 1 83 ? 7.374 -7.707 5.839 1.00 59.69 83 GLY A N 1
ATOM 640 C CA . GLY A 1 83 ? 8.415 -7.522 6.861 1.00 59.69 83 GLY A CA 1
ATOM 641 C C . GLY A 1 83 ? 9.868 -7.811 6.462 1.00 59.69 83 GLY A C 1
ATOM 642 O O . GLY A 1 83 ? 10.774 -7.229 7.053 1.00 59.69 83 GLY A O 1
ATOM 643 N N . ASP A 1 84 ? 10.126 -8.678 5.487 1.00 55.19 84 ASP A N 1
ATOM 644 C CA . ASP A 1 84 ? 11.481 -9.190 5.188 1.00 55.19 84 ASP A CA 1
ATOM 645 C C . A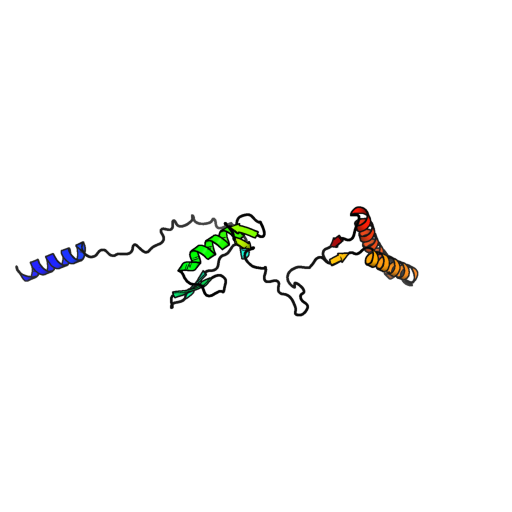SP A 1 84 ? 11.950 -8.922 3.737 1.00 55.19 84 ASP A C 1
ATOM 647 O O . ASP A 1 84 ? 13.068 -9.281 3.364 1.00 55.19 84 ASP A O 1
ATOM 651 N N . GLY A 1 85 ? 11.111 -8.282 2.913 1.00 53.00 85 GLY A N 1
ATOM 652 C CA . GLY A 1 85 ? 11.417 -7.960 1.517 1.00 53.00 85 GLY A CA 1
ATOM 653 C C . GLY A 1 85 ? 11.449 -9.160 0.563 1.00 53.00 85 GLY A C 1
ATOM 654 O O . GLY A 1 85 ? 11.843 -8.991 -0.595 1.00 53.00 85 GLY A O 1
ATOM 655 N N . VAL A 1 86 ? 11.044 -10.354 1.005 1.00 51.62 86 VAL A N 1
ATOM 656 C CA . VAL A 1 86 ? 10.931 -11.541 0.146 1.00 51.62 86 VAL A CA 1
ATOM 657 C C . VAL A 1 86 ? 9.529 -11.575 -0.481 1.00 51.62 86 VAL A C 1
ATOM 659 O O . VAL A 1 86 ? 8.549 -11.166 0.121 1.00 51.62 86 VAL A O 1
ATOM 662 N N . MET A 1 87 ? 9.396 -12.043 -1.723 1.00 57.84 87 MET A N 1
ATOM 663 C CA . MET A 1 87 ? 8.099 -12.063 -2.429 1.00 57.84 87 MET A CA 1
ATOM 664 C C . MET A 1 87 ? 7.135 -13.150 -1.908 1.00 57.84 87 MET A C 1
ATOM 666 O O . MET A 1 87 ? 6.031 -13.288 -2.418 1.00 57.84 87 MET A O 1
ATOM 670 N N . SER A 1 88 ? 7.565 -13.984 -0.956 1.00 61.94 88 SER A N 1
ATOM 671 C CA . SER A 1 88 ? 6.785 -15.094 -0.403 1.00 61.94 88 SER A CA 1
ATOM 672 C C . SER A 1 88 ? 7.379 -15.549 0.930 1.00 61.94 88 SER A C 1
ATOM 674 O O . SER A 1 88 ? 8.555 -15.923 0.962 1.00 61.94 88 SER A O 1
ATOM 676 N N . HIS A 1 89 ? 6.557 -15.652 1.979 1.00 56.91 89 HIS A N 1
ATOM 677 C CA . HIS A 1 89 ? 6.973 -16.187 3.285 1.00 56.91 89 HIS A CA 1
ATOM 678 C C . HIS A 1 89 ? 6.289 -17.510 3.604 1.00 56.91 89 HIS A C 1
ATOM 680 O O . HIS A 1 89 ? 5.058 -17.602 3.551 1.00 56.91 89 HIS A O 1
ATOM 686 N N . PRO A 1 90 ? 7.049 -18.539 4.008 1.00 58.00 90 PRO A N 1
ATOM 687 C CA . PRO A 1 90 ? 6.473 -19.743 4.578 1.00 58.00 90 PRO A CA 1
ATOM 688 C C . PRO A 1 90 ? 6.022 -19.482 6.024 1.00 58.00 90 PRO A C 1
ATOM 690 O O . PRO A 1 90 ? 6.834 -19.260 6.919 1.00 58.00 90 PRO A O 1
ATOM 693 N N . VAL A 1 91 ? 4.716 -19.567 6.271 1.00 58.41 91 VAL A N 1
ATOM 694 C CA . VAL A 1 91 ? 4.104 -19.539 7.606 1.00 58.41 91 VAL A CA 1
ATOM 695 C C . VAL A 1 91 ? 3.560 -20.935 7.911 1.00 58.41 91 VAL A C 1
ATOM 697 O O . VAL A 1 91 ? 2.461 -21.326 7.507 1.00 58.41 91 VAL A O 1
ATOM 700 N N . GLY A 1 92 ? 4.369 -21.743 8.599 1.00 68.81 92 GLY A N 1
ATOM 701 C CA . GLY A 1 92 ? 4.055 -23.149 8.860 1.00 68.81 92 GLY A CA 1
ATOM 702 C C . GLY A 1 92 ? 3.994 -23.969 7.565 1.00 68.81 92 GLY A C 1
ATOM 703 O O . GLY A 1 92 ? 5.008 -24.148 6.902 1.00 68.81 92 GLY A O 1
ATOM 704 N N . ARG A 1 93 ? 2.808 -24.490 7.210 1.00 65.62 93 ARG A N 1
ATOM 705 C CA . ARG A 1 93 ? 2.574 -25.241 5.953 1.00 65.62 93 ARG A CA 1
ATOM 706 C C . ARG A 1 93 ? 2.028 -24.380 4.803 1.00 65.62 93 ARG A C 1
ATOM 708 O O . ARG A 1 93 ? 1.753 -24.926 3.740 1.00 65.62 93 ARG A O 1
ATOM 715 N N . LYS A 1 94 ? 1.804 -23.080 5.012 1.00 48.44 94 LYS A N 1
ATOM 716 C CA . LYS A 1 94 ? 1.228 -22.167 4.011 1.00 48.44 94 LYS A CA 1
ATOM 717 C C . LYS A 1 94 ? 2.276 -21.160 3.544 1.00 48.44 94 LYS A C 1
ATOM 719 O O . LYS A 1 94 ? 3.117 -20.747 4.333 1.00 48.44 94 LYS A O 1
ATOM 724 N N . THR A 1 95 ? 2.208 -20.754 2.283 1.00 58.44 95 THR A N 1
ATOM 725 C CA . THR A 1 95 ? 3.016 -19.663 1.721 1.00 58.44 95 THR A CA 1
ATOM 726 C C . THR A 1 95 ? 2.151 -18.416 1.589 1.00 58.44 95 THR A C 1
ATOM 728 O O . THR A 1 95 ? 1.096 -18.474 0.957 1.00 58.44 95 THR A O 1
ATOM 731 N N . VAL A 1 96 ? 2.581 -17.310 2.189 1.00 61.19 96 VAL A N 1
ATOM 732 C CA . VAL A 1 96 ? 1.915 -16.002 2.123 1.00 61.19 96 VAL A CA 1
ATOM 733 C C . VAL A 1 96 ? 2.660 -15.154 1.092 1.00 61.19 96 VAL A C 1
ATOM 735 O O . VAL A 1 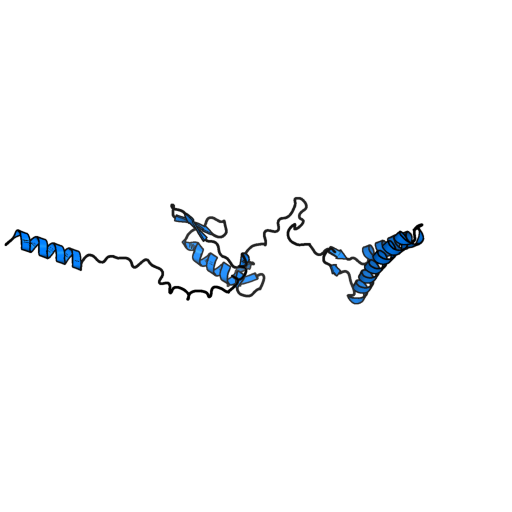96 ? 3.876 -15.016 1.195 1.00 61.19 96 VAL A O 1
ATOM 738 N N . GLY A 1 97 ? 1.956 -14.673 0.064 1.00 59.72 97 GLY A N 1
ATOM 739 C CA . GLY A 1 97 ? 2.528 -13.873 -1.029 1.00 59.72 97 GLY A CA 1
ATOM 740 C C . GLY A 1 97 ? 2.709 -12.389 -0.674 1.00 59.72 97 GLY A C 1
ATOM 741 O O . GLY A 1 97 ? 2.374 -11.987 0.440 1.00 59.72 97 GLY A O 1
ATOM 742 N N . PRO A 1 98 ? 3.211 -11.563 -1.610 1.00 59.97 98 PRO A N 1
ATOM 743 C CA . PRO A 1 98 ? 3.441 -10.146 -1.369 1.00 59.97 98 PRO A CA 1
ATOM 744 C C . PRO A 1 98 ? 2.112 -9.391 -1.237 1.00 59.97 98 PRO A C 1
ATOM 746 O O . PRO A 1 98 ? 1.159 -9.653 -1.971 1.00 59.97 98 PRO A O 1
ATOM 749 N N . ASN A 1 99 ? 2.058 -8.412 -0.328 1.00 57.56 99 ASN A N 1
ATOM 750 C CA . ASN A 1 99 ? 0.894 -7.535 -0.220 1.00 57.56 99 ASN A CA 1
ATOM 751 C C . ASN A 1 99 ? 0.765 -6.620 -1.423 1.00 57.56 99 ASN A C 1
ATOM 753 O O . ASN A 1 99 ? 1.692 -5.870 -1.751 1.00 57.56 99 ASN A O 1
ATOM 757 N N . ARG A 1 100 ? -0.448 -6.633 -1.983 1.00 54.06 100 ARG A N 1
ATOM 758 C CA . ARG A 1 100 ? -0.818 -5.983 -3.232 1.00 54.06 100 ARG A CA 1
ATOM 759 C C . ARG A 1 100 ? 0.040 -6.496 -4.381 1.00 54.06 100 ARG A C 1
ATOM 761 O O . ARG A 1 100 ? 1.181 -6.073 -4.574 1.00 54.06 100 ARG A O 1
ATOM 768 N N . ASP A 1 101 ? -0.584 -7.284 -5.249 1.00 45.47 101 ASP A N 1
ATOM 769 C CA . ASP A 1 101 ? -0.270 -7.132 -6.660 1.00 45.47 101 ASP A CA 1
ATOM 770 C C . ASP A 1 101 ? -0.343 -5.626 -6.925 1.00 45.47 101 ASP A C 1
ATOM 772 O O . ASP A 1 101 ? -1.378 -4.988 -6.698 1.00 45.47 101 ASP A O 1
ATOM 776 N N . VAL A 1 102 ? 0.795 -5.015 -7.271 1.00 42.91 102 VAL A N 1
ATOM 777 C CA . VAL A 1 102 ? 0.804 -3.679 -7.867 1.00 42.91 102 VAL A CA 1
ATOM 778 C C . VAL A 1 102 ? -0.301 -3.756 -8.900 1.00 42.91 102 VAL A C 1
ATOM 780 O O . VAL A 1 102 ? -0.186 -4.606 -9.782 1.00 42.91 102 VAL A O 1
ATOM 783 N N . SER A 1 103 ? -1.390 -2.991 -8.716 1.00 40.41 103 SER A N 1
ATOM 784 C CA . SER A 1 103 ? -2.510 -2.968 -9.651 1.00 40.41 103 SER A CA 1
ATOM 785 C C . SER A 1 103 ? -1.907 -2.485 -10.947 1.00 40.41 103 SER A C 1
ATOM 787 O O . SER A 1 103 ? -1.666 -1.299 -11.179 1.00 40.41 103 SER A O 1
ATOM 789 N N . THR A 1 104 ? -1.487 -3.465 -11.705 1.00 41.50 104 THR A N 1
ATOM 790 C CA . THR A 1 104 ? -0.778 -3.325 -12.931 1.00 41.50 104 THR A CA 1
ATOM 791 C C . THR A 1 104 ? -1.941 -3.004 -13.829 1.00 41.50 104 THR A C 1
ATOM 793 O O . THR A 1 104 ? -2.809 -3.834 -14.086 1.00 41.50 104 THR A O 1
ATOM 796 N N . ILE A 1 105 ? -2.125 -1.705 -14.065 1.00 45.62 105 ILE A N 1
ATOM 797 C CA . ILE A 1 105 ? -3.181 -1.249 -14.949 1.00 45.62 105 ILE A CA 1
ATOM 798 C C . ILE A 1 105 ? -2.720 -1.744 -16.314 1.00 45.62 105 ILE A C 1
ATOM 800 O O . ILE A 1 105 ? -1.848 -1.144 -16.941 1.00 45.62 105 ILE A O 1
ATOM 804 N N . TYR A 1 106 ? -3.204 -2.924 -16.677 1.00 48.25 106 TYR A N 1
ATOM 805 C CA . TYR A 1 106 ? -2.995 -3.516 -17.977 1.00 48.25 106 TYR A CA 1
ATOM 806 C C . TYR A 1 106 ? -3.996 -2.869 -18.932 1.00 48.25 106 TYR A C 1
ATOM 808 O O . TYR A 1 106 ? -5.168 -2.690 -18.589 1.00 48.25 106 TYR A O 1
ATOM 816 N N . ASP A 1 107 ? -3.548 -2.494 -20.124 1.00 52.69 107 ASP A N 1
ATOM 817 C CA . ASP A 1 107 ? -4.472 -2.191 -21.213 1.00 52.69 107 ASP A CA 1
ATOM 818 C C . ASP A 1 107 ? -5.191 -3.477 -21.686 1.00 52.69 107 ASP A C 1
ATOM 820 O O . ASP A 1 107 ? -4.878 -4.590 -21.257 1.00 52.69 107 ASP A O 1
ATOM 824 N N . ALA A 1 108 ? -6.143 -3.353 -22.614 1.00 61.69 108 ALA A N 1
ATOM 825 C CA . ALA A 1 108 ? -6.814 -4.510 -23.222 1.00 61.69 108 ALA A CA 1
ATOM 826 C C . ALA A 1 108 ? -5.858 -5.461 -23.988 1.00 61.69 108 ALA A C 1
ATOM 828 O O . ALA A 1 108 ? -6.272 -6.543 -24.401 1.00 61.69 108 ALA A O 1
ATOM 829 N N . SER A 1 109 ? -4.594 -5.066 -24.167 1.00 56.50 109 SER A N 1
ATOM 830 C CA . SER A 1 109 ? -3.517 -5.829 -24.804 1.00 56.50 109 SER A CA 1
ATOM 831 C C . SER A 1 109 ? -2.620 -6.551 -23.785 1.00 56.50 109 SER A C 1
ATOM 833 O O . SER A 1 109 ? -1.706 -7.267 -24.190 1.00 56.50 109 SER A O 1
ATOM 835 N N . GLY A 1 110 ? -2.855 -6.373 -22.477 1.00 57.75 110 GLY A N 1
ATOM 836 C CA . GLY A 1 110 ? -2.048 -6.959 -21.405 1.00 57.75 110 GLY A CA 1
ATOM 837 C C . GLY A 1 110 ? -0.742 -6.215 -21.104 1.00 57.75 110 GLY A C 1
ATOM 838 O O . GLY A 1 110 ? 0.132 -6.788 -20.461 1.00 57.75 110 GLY A O 1
ATOM 839 N N . LYS A 1 111 ? -0.578 -4.962 -21.551 1.00 56.56 111 LYS A N 1
ATOM 840 C CA . LYS A 1 111 ? 0.628 -4.150 -21.325 1.00 56.56 111 LYS A CA 1
ATOM 841 C C . LYS A 1 111 ? 0.506 -3.306 -20.060 1.00 56.56 111 LYS A C 1
ATOM 843 O O . LYS A 1 111 ? -0.447 -2.543 -19.910 1.00 56.56 111 LYS A O 1
ATOM 848 N N . ASN A 1 112 ? 1.514 -3.379 -19.194 1.00 56.88 112 ASN A N 1
ATOM 849 C CA . ASN A 1 112 ? 1.625 -2.538 -18.004 1.00 56.88 112 ASN A CA 1
ATOM 850 C C . ASN A 1 112 ? 1.755 -1.043 -18.342 1.00 56.88 112 ASN A C 1
ATOM 852 O O . ASN A 1 112 ? 2.776 -0.602 -18.865 1.00 56.88 112 ASN A O 1
ATOM 856 N N . LEU A 1 113 ? 0.735 -0.244 -18.011 1.00 59.22 113 LEU A N 1
ATOM 857 C CA . LEU A 1 113 ? 0.701 1.201 -18.293 1.00 59.22 113 LEU A CA 1
ATOM 858 C C . LEU A 1 113 ? 1.531 2.039 -17.306 1.00 59.22 113 LEU A C 1
ATOM 860 O O . LEU A 1 113 ? 1.927 3.153 -17.634 1.00 59.22 113 LEU A O 1
ATOM 864 N N . LEU A 1 114 ? 1.794 1.521 -16.101 1.00 56.38 114 LEU A N 1
ATOM 865 C CA . LEU A 1 114 ? 2.509 2.250 -15.042 1.00 56.38 114 LEU A CA 1
ATOM 866 C C . LEU A 1 114 ? 4.031 2.049 -15.060 1.00 56.38 114 LEU A C 1
ATOM 868 O O . LEU A 1 114 ? 4.755 2.887 -14.530 1.00 56.38 114 LEU A O 1
ATOM 872 N N . PHE A 1 115 ? 4.519 0.948 -15.636 1.00 55.56 115 PHE A N 1
ATOM 873 C CA . PHE A 1 115 ? 5.942 0.607 -15.640 1.00 55.56 115 PHE A CA 1
ATOM 874 C C . PHE A 1 115 ? 6.348 0.020 -16.997 1.00 55.56 115 PHE A C 1
ATOM 876 O O . PHE A 1 115 ? 5.698 -0.919 -17.456 1.00 55.56 115 PHE A O 1
ATOM 883 N N . PRO A 1 116 ? 7.421 0.523 -17.637 1.00 66.56 116 PRO A N 1
ATOM 884 C CA . PRO A 1 116 ? 7.914 -0.045 -18.885 1.00 66.56 116 PRO A CA 1
ATOM 885 C C . PRO A 1 116 ? 8.415 -1.478 -18.670 1.00 66.56 116 PRO A C 1
ATOM 887 O O . PRO A 1 116 ? 9.257 -1.740 -17.808 1.00 66.56 116 PRO A O 1
ATOM 890 N N . GLU A 1 117 ? 7.912 -2.414 -19.471 1.00 70.12 117 GLU A N 1
ATOM 891 C CA . GLU A 1 117 ? 8.375 -3.800 -19.460 1.00 70.12 117 GLU A CA 1
ATOM 892 C C . GLU A 1 117 ? 9.687 -3.947 -20.223 1.00 70.12 117 GLU A C 1
ATOM 894 O O . GLU A 1 117 ? 9.900 -3.293 -21.239 1.00 70.12 117 GLU A O 1
ATOM 899 N N . ARG A 1 118 ? 10.576 -4.823 -19.743 1.00 79.06 118 ARG A N 1
ATOM 900 C CA . ARG A 1 118 ? 11.859 -5.067 -20.410 1.00 79.06 118 ARG A CA 1
ATOM 901 C C . ARG A 1 118 ? 11.630 -5.878 -21.685 1.00 79.06 118 ARG A C 1
ATOM 903 O O . ARG A 1 118 ? 11.124 -6.999 -21.618 1.00 79.06 118 ARG A O 1
ATOM 910 N N . GLU A 1 119 ? 12.067 -5.345 -22.816 1.00 82.31 119 GLU A N 1
ATOM 911 C CA . GLU A 1 119 ? 11.983 -6.001 -24.117 1.00 82.31 119 GLU A CA 1
ATOM 912 C C . GLU A 1 119 ? 13.182 -6.922 -24.346 1.00 82.31 119 GLU A C 1
ATOM 914 O O . GLU A 1 119 ? 14.311 -6.642 -23.927 1.00 82.31 119 GLU A O 1
ATOM 919 N N . TRP A 1 120 ? 12.922 -8.046 -25.015 1.00 83.81 120 TRP A N 1
ATOM 920 C CA . TRP A 1 120 ? 13.970 -8.962 -25.446 1.00 83.81 120 TRP A CA 1
ATOM 921 C C . TRP A 1 120 ? 14.770 -8.347 -26.586 1.00 83.81 120 TRP A C 1
ATOM 923 O O . TRP A 1 120 ? 14.216 -7.970 -27.615 1.00 83.81 120 TRP A O 1
ATOM 933 N N . VAL A 1 121 ? 16.086 -8.325 -26.421 1.00 90.44 121 VAL A N 1
ATOM 934 C CA . VAL A 1 121 ? 17.040 -8.005 -27.474 1.00 90.44 121 VAL A CA 1
ATOM 935 C C . VAL A 1 121 ? 17.659 -9.318 -27.919 1.00 90.44 121 VAL A C 1
ATOM 937 O O . VAL A 1 121 ? 18.523 -9.872 -27.236 1.00 90.44 121 VAL A O 1
ATOM 940 N N . ARG A 1 122 ? 17.157 -9.843 -29.037 1.00 92.19 122 ARG A N 1
ATOM 941 C CA . ARG A 1 122 ? 17.640 -11.096 -29.616 1.00 92.19 122 ARG A CA 1
ATOM 942 C C . ARG A 1 122 ? 18.715 -10.824 -30.648 1.00 92.19 122 ARG A C 1
ATOM 944 O O . ARG A 1 122 ? 18.579 -9.896 -31.447 1.00 92.19 122 ARG A O 1
ATOM 951 N N . LYS A 1 123 ? 19.737 -11.675 -30.689 1.00 91.12 123 LYS A N 1
ATOM 952 C CA . LYS A 1 123 ? 20.852 -11.544 -31.637 1.00 91.12 123 LYS A CA 1
ATOM 953 C C . LYS A 1 123 ? 20.385 -11.441 -33.091 1.00 91.12 123 LYS A C 1
ATOM 955 O O . LYS A 1 123 ? 20.783 -10.513 -33.785 1.00 91.12 123 LYS A O 1
ATOM 960 N N . ALA A 1 124 ? 19.483 -12.327 -33.511 1.00 91.75 124 ALA A N 1
ATOM 961 C CA . ALA A 1 124 ? 18.971 -12.353 -34.883 1.00 91.75 124 ALA A CA 1
ATOM 962 C C . ALA A 1 124 ? 18.268 -11.041 -35.283 1.00 91.75 124 ALA A C 1
ATOM 964 O O . ALA A 1 124 ? 18.474 -10.532 -36.384 1.00 91.75 124 ALA A O 1
ATOM 965 N N . ASP A 1 125 ? 17.476 -10.468 -34.373 1.00 92.25 125 ASP A N 1
ATOM 966 C CA . ASP A 1 125 ? 16.741 -9.228 -34.630 1.00 92.25 125 ASP A CA 1
ATOM 967 C C . ASP A 1 125 ? 17.695 -8.028 -34.706 1.00 92.25 125 ASP A C 1
ATOM 969 O O . ASP A 1 125 ? 17.553 -7.167 -35.575 1.00 92.25 125 ASP A O 1
ATOM 973 N N . VAL A 1 126 ? 18.699 -7.981 -33.822 1.00 91.44 126 VAL A N 1
ATOM 974 C CA . VAL A 1 126 ? 19.731 -6.935 -33.831 1.00 91.44 126 VAL A CA 1
ATOM 975 C C . VAL A 1 126 ? 20.549 -6.991 -35.117 1.00 91.44 126 VAL A C 1
ATOM 977 O O . VAL A 1 126 ? 20.725 -5.962 -35.763 1.00 91.44 126 VAL A O 1
ATOM 980 N N . GLU A 1 127 ? 21.007 -8.173 -35.527 1.00 91.94 127 GLU A N 1
ATOM 981 C CA . GLU A 1 127 ? 21.780 -8.358 -36.760 1.00 91.94 127 GLU A CA 1
ATOM 982 C C . GLU A 1 127 ? 20.988 -7.923 -38.000 1.00 91.94 127 GLU A C 1
ATOM 984 O O . GLU A 1 127 ? 21.517 -7.206 -38.854 1.00 91.94 127 GLU A O 1
ATOM 989 N N . ALA A 1 128 ? 19.701 -8.275 -38.068 1.00 93.75 128 ALA A N 1
ATOM 990 C CA . ALA A 1 128 ? 18.818 -7.836 -39.143 1.00 93.75 128 ALA A CA 1
ATOM 991 C C . ALA A 1 128 ? 18.688 -6.304 -39.188 1.00 93.75 128 ALA A C 1
ATOM 993 O O . ALA A 1 128 ? 18.797 -5.704 -40.260 1.00 93.75 128 ALA A O 1
ATOM 994 N N . ARG A 1 129 ? 18.516 -5.651 -38.030 1.00 92.31 129 ARG A N 1
ATOM 995 C CA . ARG A 1 129 ? 18.438 -4.183 -37.935 1.00 92.31 129 ARG A CA 1
ATOM 996 C C . ARG A 1 129 ? 19.748 -3.505 -38.313 1.00 92.31 129 ARG A C 1
ATOM 998 O O . ARG A 1 129 ? 19.719 -2.511 -39.033 1.00 92.31 129 ARG A O 1
ATOM 1005 N N . VAL A 1 130 ? 20.890 -4.036 -37.881 1.00 92.50 130 VAL A N 1
ATOM 1006 C CA . VAL A 1 130 ? 22.212 -3.521 -38.272 1.00 92.50 130 VAL A CA 1
ATOM 1007 C C . VAL A 1 130 ? 22.364 -3.567 -39.792 1.00 92.50 130 VAL A C 1
ATOM 1009 O O . VAL A 1 130 ? 22.726 -2.556 -40.393 1.00 92.50 130 VAL A O 1
ATOM 1012 N N . ALA A 1 131 ? 22.021 -4.691 -40.428 1.00 93.31 131 ALA A N 1
ATOM 1013 C CA . ALA A 1 131 ? 22.078 -4.821 -41.881 1.00 93.31 131 ALA A CA 1
ATOM 1014 C C . ALA A 1 131 ? 21.148 -3.820 -42.590 1.00 93.31 131 ALA A C 1
ATOM 1016 O O . ALA A 1 131 ? 21.566 -3.169 -43.547 1.00 93.31 131 ALA A O 1
ATOM 1017 N N . GLU A 1 132 ? 19.918 -3.647 -42.097 1.00 92.88 132 GLU A N 1
ATOM 1018 C CA . GLU A 1 132 ? 18.934 -2.695 -42.626 1.00 92.88 132 GLU A CA 1
ATOM 1019 C C . GLU A 1 132 ? 19.460 -1.247 -42.580 1.00 92.88 132 GLU A C 1
ATOM 1021 O O . GLU A 1 132 ? 19.533 -0.563 -43.604 1.00 92.88 132 GLU A O 1
ATOM 1026 N N . TYR A 1 133 ? 19.914 -0.789 -41.409 1.00 91.06 133 TYR A N 1
ATOM 1027 C CA . TYR A 1 133 ? 20.434 0.571 -41.241 1.00 91.06 133 TYR A CA 1
ATOM 1028 C C . TYR A 1 133 ? 21.735 0.804 -42.003 1.00 91.06 133 TYR A C 1
ATOM 1030 O O . TYR A 1 133 ? 21.961 1.905 -42.508 1.00 91.06 133 TYR A O 1
ATOM 1038 N N . GLN A 1 134 ? 22.562 -0.226 -42.172 1.00 91.88 134 GLN A N 1
ATOM 1039 C CA . GLN A 1 134 ? 23.754 -0.135 -43.003 1.00 91.88 134 GLN A CA 1
ATOM 1040 C C . GLN A 1 134 ? 23.405 0.098 -44.483 1.00 91.88 134 GLN A C 1
ATOM 1042 O O . GLN A 1 134 ? 24.134 0.814 -45.172 1.00 91.88 134 GLN A O 1
ATOM 1047 N N . GLN A 1 135 ? 22.285 -0.446 -44.974 1.00 90.88 135 GLN A N 1
ATOM 1048 C CA . GLN A 1 135 ? 21.779 -0.129 -46.314 1.00 90.88 135 GLN A CA 1
ATOM 1049 C C . GLN A 1 135 ? 21.238 1.301 -46.386 1.00 90.88 135 GLN A C 1
ATOM 1051 O O . GLN A 1 135 ? 21.551 2.013 -47.338 1.00 90.88 135 GLN A O 1
ATOM 1056 N N . TYR A 1 136 ? 20.504 1.770 -45.373 1.00 89.88 136 TYR A N 1
ATOM 1057 C CA . TYR A 1 136 ? 20.004 3.150 -45.350 1.00 89.88 136 TYR A CA 1
ATOM 1058 C C . TYR A 1 136 ? 21.122 4.192 -45.341 1.00 89.88 136 TYR A C 1
ATOM 1060 O O . TYR A 1 136 ? 21.018 5.191 -46.047 1.00 89.88 136 TYR A O 1
ATOM 1068 N N . VAL A 1 137 ? 22.219 3.948 -44.618 1.00 89.88 137 VAL A N 1
ATOM 1069 C CA . VAL A 1 137 ? 23.407 4.818 -44.653 1.00 89.88 137 VAL A CA 1
ATOM 1070 C C . VAL A 1 137 ? 24.004 4.885 -46.062 1.00 89.88 137 VAL A C 1
ATOM 1072 O O . VAL A 1 137 ? 24.393 5.964 -46.503 1.00 89.88 137 VAL A O 1
ATOM 1075 N N . LYS A 1 138 ? 24.052 3.759 -46.789 1.00 89.25 138 LYS A N 1
ATOM 1076 C CA . LYS A 1 138 ? 24.584 3.697 -48.163 1.00 89.25 138 LYS A CA 1
ATOM 1077 C C . LYS A 1 138 ? 23.658 4.338 -49.196 1.00 89.25 138 LYS A C 1
ATOM 1079 O O . LYS A 1 138 ? 24.140 4.909 -50.166 1.00 89.25 138 LYS A O 1
ATOM 1084 N N . ALA A 1 139 ? 22.348 4.221 -49.000 1.00 89.94 139 ALA A N 1
ATOM 1085 C CA . ALA A 1 139 ? 21.330 4.732 -49.913 1.00 89.94 139 ALA A CA 1
ATOM 1086 C C . ALA A 1 139 ? 20.932 6.194 -49.636 1.00 89.94 139 ALA A C 1
ATOM 1088 O O . ALA A 1 139 ? 20.155 6.766 -50.400 1.00 89.94 139 ALA A O 1
ATOM 1089 N N . ALA A 1 140 ? 21.416 6.801 -48.546 1.00 85.75 140 ALA A N 1
ATOM 1090 C CA . ALA A 1 140 ? 21.041 8.154 -48.151 1.00 85.75 140 ALA A CA 1
ATOM 1091 C C . ALA A 1 140 ? 21.596 9.212 -49.133 1.00 85.75 140 ALA A C 1
ATOM 1093 O O . ALA A 1 140 ? 22.811 9.297 -49.306 1.00 85.75 140 ALA A O 1
ATOM 1094 N N . PRO A 1 141 ? 20.735 10.064 -49.726 1.00 82.25 141 PRO A N 1
ATOM 1095 C CA . PRO A 1 141 ? 21.169 11.137 -50.624 1.00 82.25 141 PRO A CA 1
ATOM 1096 C C . PRO A 1 141 ? 21.630 12.405 -49.883 1.00 82.25 141 PRO A C 1
ATOM 1098 O O . PRO A 1 141 ? 22.399 13.185 -50.434 1.00 82.25 141 PRO A O 1
ATOM 1101 N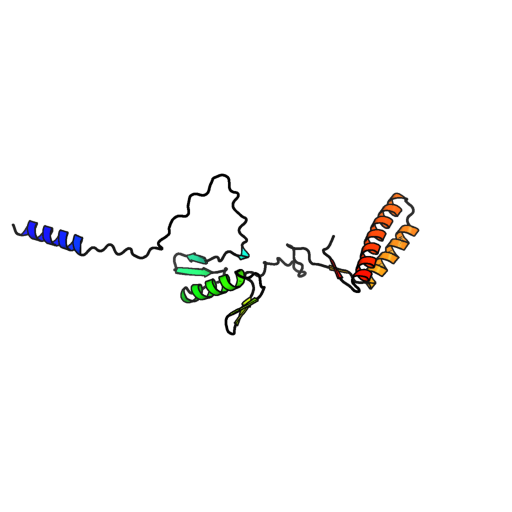 N . ASP A 1 142 ? 21.173 12.607 -48.639 1.00 86.75 142 ASP A N 1
ATOM 1102 C CA . ASP A 1 142 ? 21.467 13.793 -47.825 1.00 86.75 142 ASP A CA 1
ATOM 1103 C C . ASP A 1 142 ? 22.435 13.465 -46.684 1.00 86.75 142 ASP A C 1
ATOM 1105 O O . ASP A 1 142 ? 22.217 12.508 -45.932 1.00 86.75 142 ASP A O 1
ATOM 1109 N N . ASP A 1 143 ? 23.421 14.334 -46.458 1.00 85.62 143 ASP A N 1
ATOM 1110 C CA . ASP A 1 143 ? 24.440 14.131 -45.420 1.00 85.62 143 ASP A CA 1
ATOM 1111 C C . ASP A 1 143 ? 23.839 14.103 -44.002 1.00 85.62 143 ASP A C 1
ATOM 1113 O O . ASP A 1 143 ? 24.147 13.239 -43.186 1.00 85.62 143 ASP A O 1
ATOM 1117 N N . LYS A 1 144 ? 22.834 14.952 -43.743 1.00 87.25 144 LYS A N 1
ATOM 1118 C CA . LYS A 1 144 ? 22.100 14.964 -42.464 1.00 87.25 144 LYS A CA 1
ATOM 1119 C C . LYS A 1 144 ? 21.378 13.645 -42.168 1.00 87.25 144 LYS A C 1
ATOM 1121 O O . LYS A 1 144 ? 21.284 13.240 -41.011 1.00 87.25 144 LYS A O 1
ATOM 1126 N N . LYS A 1 145 ? 20.825 12.988 -43.195 1.00 85.50 145 LYS A N 1
ATOM 1127 C CA . LYS A 1 145 ? 20.139 11.694 -43.034 1.00 85.50 145 LYS A CA 1
ATOM 1128 C C . LYS A 1 145 ? 21.153 10.578 -42.833 1.00 85.50 145 LYS A C 1
ATOM 1130 O O . LYS A 1 145 ? 20.934 9.715 -41.990 1.00 85.50 145 LYS A O 1
ATOM 1135 N N . ARG A 1 146 ? 22.274 10.638 -43.555 1.00 88.25 146 ARG A N 1
ATOM 1136 C CA . ARG A 1 146 ? 23.404 9.723 -43.386 1.00 88.25 146 ARG A CA 1
ATOM 1137 C C . ARG A 1 146 ? 23.911 9.731 -41.943 1.00 88.25 146 ARG A C 1
ATOM 1139 O O . ARG A 1 146 ? 24.009 8.665 -41.345 1.00 88.25 146 ARG A O 1
ATOM 1146 N N . ASP A 1 147 ? 24.098 10.912 -41.355 1.00 89.06 147 ASP A N 1
ATOM 1147 C CA . ASP A 1 147 ? 24.523 11.065 -39.958 1.00 89.06 147 ASP A CA 1
ATOM 1148 C C . ASP A 1 147 ? 23.479 10.552 -38.955 1.00 89.06 147 ASP A C 1
ATOM 1150 O O . ASP A 1 147 ? 23.822 9.924 -37.952 1.00 89.06 147 ASP A O 1
ATOM 1154 N N . ALA A 1 148 ? 22.189 10.787 -39.214 1.00 89.56 148 ALA A N 1
ATOM 1155 C CA . ALA A 1 148 ? 21.114 10.278 -38.363 1.00 89.56 148 ALA A CA 1
ATOM 1156 C C . ALA A 1 148 ? 21.057 8.741 -38.376 1.00 89.56 148 ALA A C 1
ATOM 1158 O O . ALA A 1 148 ? 20.967 8.118 -37.317 1.00 89.56 148 ALA A O 1
ATOM 1159 N N . PHE A 1 149 ? 21.159 8.123 -39.555 1.00 90.25 149 PHE A N 1
ATOM 1160 C CA . PHE A 1 149 ? 21.201 6.667 -39.678 1.00 90.25 149 PHE A CA 1
ATOM 1161 C C . PHE A 1 149 ? 22.493 6.076 -39.113 1.00 90.25 149 PHE A C 1
ATOM 1163 O O . PHE A 1 149 ? 22.434 5.013 -38.503 1.00 90.25 149 PHE A O 1
ATOM 1170 N N .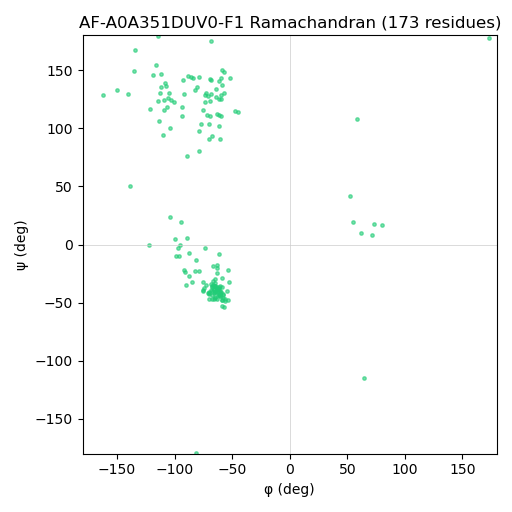 ALA A 1 150 ? 23.628 6.769 -39.231 1.00 90.38 150 ALA A N 1
ATOM 1171 C CA . ALA A 1 150 ? 24.889 6.347 -38.625 1.00 90.38 150 ALA A CA 1
ATOM 1172 C C . ALA A 1 150 ? 24.795 6.283 -37.090 1.00 90.38 150 ALA A C 1
ATOM 1174 O O . ALA A 1 150 ? 25.190 5.281 -36.503 1.00 90.38 150 ALA A O 1
ATOM 1175 N N . LYS A 1 151 ? 24.175 7.280 -36.443 1.00 92.94 151 LYS A N 1
ATOM 1176 C CA . LYS A 1 151 ? 23.927 7.259 -34.987 1.00 92.94 151 LYS A CA 1
ATOM 1177 C C . LYS A 1 151 ? 23.007 6.120 -34.554 1.00 92.94 151 LYS A C 1
ATOM 1179 O O . LYS A 1 151 ? 23.160 5.568 -33.469 1.00 92.94 151 LYS A O 1
ATOM 1184 N N . ILE A 1 152 ? 22.009 5.783 -35.371 1.00 91.19 152 ILE A N 1
ATOM 1185 C CA . ILE A 1 152 ? 21.111 4.658 -35.077 1.00 91.19 152 ILE A CA 1
ATOM 1186 C C . ILE A 1 152 ? 21.854 3.331 -35.256 1.00 91.19 152 ILE A C 1
ATOM 1188 O O . ILE A 1 152 ? 21.712 2.443 -34.419 1.00 91.19 152 ILE A O 1
ATOM 1192 N N . LEU A 1 153 ? 22.668 3.211 -36.308 1.00 91.94 153 LEU A N 1
ATOM 1193 C CA . LEU A 1 153 ? 23.512 2.046 -36.562 1.00 91.94 153 LEU A CA 1
ATOM 1194 C C . LEU A 1 153 ? 24.471 1.786 -35.394 1.00 91.94 153 LEU A C 1
ATOM 1196 O O . LEU A 1 153 ? 24.543 0.653 -34.932 1.00 91.94 153 LEU A O 1
ATOM 1200 N N . GLU A 1 154 ? 25.127 2.827 -34.881 1.00 93.31 154 GLU A N 1
ATOM 1201 C CA . GLU A 1 154 ? 26.015 2.758 -33.712 1.00 93.31 154 GLU A CA 1
ATOM 1202 C C . GLU A 1 154 ? 25.286 2.187 -32.485 1.00 93.31 154 GLU A C 1
ATOM 1204 O O . GLU A 1 154 ? 25.723 1.197 -31.909 1.00 93.31 154 GLU A O 1
ATOM 1209 N N . ARG A 1 155 ? 24.082 2.689 -32.170 1.00 93.12 155 ARG A N 1
ATOM 1210 C CA . ARG A 1 155 ? 23.266 2.149 -31.065 1.00 93.12 155 ARG A CA 1
ATOM 1211 C C . ARG A 1 155 ? 22.927 0.669 -31.233 1.00 93.12 155 ARG A C 1
ATOM 1213 O O . ARG A 1 155 ? 22.825 -0.049 -30.243 1.00 93.12 155 ARG A O 1
ATOM 1220 N N . TRP A 1 156 ? 22.673 0.207 -32.457 1.00 92.56 156 TRP A N 1
ATOM 1221 C CA . TRP A 1 156 ? 22.405 -1.212 -32.713 1.00 92.56 156 TRP A CA 1
ATOM 1222 C C . TRP A 1 156 ? 23.680 -2.060 -32.660 1.00 92.56 156 TRP A C 1
ATOM 1224 O O . TRP A 1 156 ? 23.621 -3.199 -32.203 1.00 92.56 156 TRP A O 1
ATOM 1234 N N . GLN A 1 157 ? 24.828 -1.505 -33.054 1.00 92.81 157 GLN A N 1
ATOM 1235 C CA . GLN A 1 157 ? 26.133 -2.143 -32.886 1.00 92.81 157 GLN A CA 1
ATOM 1236 C C . GLN A 1 157 ? 26.495 -2.295 -31.405 1.00 92.81 157 GLN A C 1
ATOM 1238 O O . GLN A 1 157 ? 26.919 -3.376 -31.011 1.00 92.81 157 GLN A O 1
ATOM 1243 N N . ASP A 1 158 ? 26.220 -1.295 -30.567 1.00 93.81 158 ASP A N 1
ATOM 1244 C CA . ASP A 1 158 ? 26.412 -1.381 -29.112 1.00 93.81 158 ASP A CA 1
ATOM 1245 C C . ASP A 1 158 ? 25.569 -2.493 -28.475 1.00 93.81 158 ASP A C 1
ATOM 1247 O O . ASP A 1 158 ? 25.998 -3.183 -27.549 1.00 93.81 158 ASP A O 1
ATOM 1251 N N . LYS A 1 159 ? 24.352 -2.718 -28.981 1.00 91.81 159 LYS A N 1
ATOM 1252 C CA . LYS A 1 159 ? 23.529 -3.850 -28.533 1.00 91.81 159 LYS A CA 1
ATOM 1253 C C . LYS A 1 159 ? 24.140 -5.184 -28.946 1.00 91.81 159 LYS A C 1
ATOM 1255 O O . LYS A 1 159 ? 24.113 -6.124 -28.157 1.00 91.81 159 LYS A O 1
ATOM 1260 N N . LEU A 1 160 ? 24.697 -5.275 -30.154 1.00 91.69 160 LEU A N 1
ATOM 1261 C CA . LEU A 1 160 ? 25.355 -6.489 -30.633 1.00 91.69 160 LEU A CA 1
ATOM 1262 C C . LEU A 1 160 ? 26.605 -6.810 -29.804 1.00 91.69 160 LEU A C 1
ATOM 1264 O O . LEU A 1 160 ? 26.749 -7.940 -29.344 1.00 91.69 160 LEU A O 1
ATOM 1268 N N . THR A 1 161 ? 27.455 -5.815 -29.535 1.00 91.44 161 THR A N 1
ATOM 1269 C CA . THR A 1 161 ? 28.631 -5.992 -28.669 1.00 91.44 161 THR A CA 1
ATOM 1270 C C . THR A 1 161 ? 28.215 -6.387 -27.255 1.00 91.44 161 THR A C 1
ATOM 1272 O O . THR A 1 161 ? 28.822 -7.270 -26.656 1.00 91.44 161 THR A O 1
ATOM 1275 N N . THR A 1 162 ? 27.123 -5.820 -26.739 1.00 89.81 162 THR A N 1
ATOM 1276 C CA . THR A 1 162 ? 26.561 -6.212 -25.439 1.00 89.81 162 THR A CA 1
ATOM 1277 C C . THR A 1 162 ? 26.123 -7.682 -25.421 1.00 89.81 162 THR A C 1
ATOM 1279 O O . THR A 1 162 ? 26.425 -8.386 -24.461 1.00 89.81 162 THR A O 1
ATOM 1282 N N . ILE A 1 163 ? 25.465 -8.181 -26.475 1.00 90.81 163 ILE A N 1
ATOM 1283 C CA . ILE A 1 163 ? 25.090 -9.606 -26.600 1.00 90.81 163 ILE A CA 1
ATOM 1284 C C . ILE A 1 163 ? 26.328 -10.502 -26.586 1.00 90.81 163 ILE A C 1
ATOM 1286 O O . ILE A 1 163 ? 26.336 -11.533 -25.915 1.00 90.81 163 ILE A O 1
ATOM 1290 N N . GLU A 1 164 ? 27.372 -10.120 -27.320 1.00 89.06 164 GLU A N 1
ATOM 1291 C CA . GLU A 1 164 ? 28.621 -10.882 -27.390 1.00 89.06 164 GLU A CA 1
ATOM 1292 C C . GLU A 1 164 ? 29.340 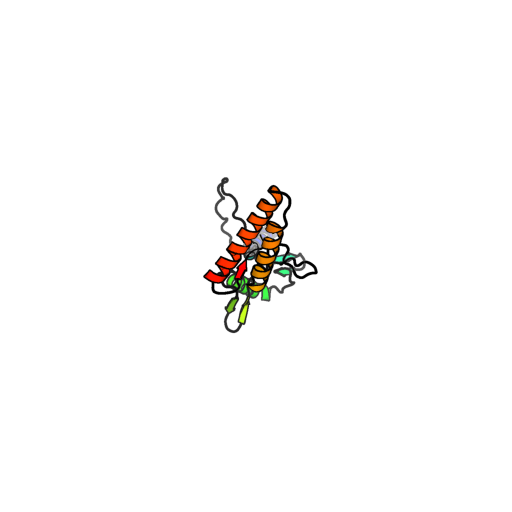-10.925 -26.039 1.00 89.06 164 GLU A C 1
ATOM 1294 O O . GLU A 1 164 ? 29.798 -11.990 -25.628 1.00 89.06 164 GLU A O 1
ATOM 1299 N N . LEU A 1 165 ? 29.369 -9.803 -25.313 1.00 92.56 165 LEU A N 1
ATOM 1300 C CA . LEU A 1 165 ? 29.941 -9.717 -23.966 1.00 92.56 165 LEU A CA 1
ATOM 1301 C C . LEU A 1 165 ? 29.154 -10.543 -22.940 1.00 92.56 165 LEU A C 1
ATOM 1303 O O . LEU A 1 165 ? 29.752 -11.155 -22.057 1.00 92.56 165 LEU A O 1
ATOM 1307 N N . LEU A 1 166 ? 27.823 -10.560 -23.043 1.00 87.19 166 LEU A N 1
ATOM 1308 C CA . LEU A 1 166 ? 26.945 -11.316 -22.144 1.00 87.19 166 LEU A CA 1
ATOM 1309 C C . LEU A 1 166 ? 26.832 -12.802 -22.516 1.00 87.19 166 LEU A C 1
ATOM 1311 O O . LEU A 1 166 ? 26.336 -13.593 -21.715 1.00 87.19 166 LEU A O 1
ATOM 1315 N N . GLY A 1 167 ? 27.283 -13.192 -23.711 1.00 85.88 167 GLY A N 1
ATOM 1316 C CA . GLY A 1 167 ? 27.216 -14.567 -24.203 1.00 85.88 167 GLY A CA 1
ATOM 1317 C C . GLY A 1 167 ? 25.809 -15.030 -24.601 1.00 85.88 167 GLY A C 1
ATOM 1318 O O . GLY A 1 167 ? 25.579 -16.235 -24.702 1.00 85.88 167 GLY A O 1
ATOM 1319 N N . GLY A 1 168 ? 24.861 -14.111 -24.821 1.00 87.44 168 GLY A N 1
ATOM 1320 C CA . GLY A 1 168 ? 23.487 -14.460 -25.183 1.00 87.44 168 GLY A CA 1
ATOM 1321 C C . GLY A 1 168 ? 22.507 -13.287 -25.231 1.00 87.44 168 GLY A C 1
ATOM 1322 O O . GLY A 1 168 ? 22.853 -12.139 -24.953 1.00 87.44 168 GLY A O 1
ATOM 1323 N N . ASP A 1 169 ? 21.264 -13.604 -25.601 1.00 89.50 169 ASP A N 1
ATOM 1324 C CA . ASP A 1 169 ? 20.150 -12.654 -25.639 1.00 89.50 169 ASP A CA 1
ATOM 1325 C C . ASP A 1 169 ? 19.893 -12.051 -24.248 1.00 89.50 169 ASP A C 1
ATOM 1327 O O . ASP A 1 169 ? 19.969 -12.740 -23.226 1.00 89.50 169 ASP A O 1
ATOM 1331 N N . TYR A 1 170 ? 19.526 -10.770 -24.199 1.00 88.38 170 TYR A N 1
ATOM 1332 C CA . TYR A 1 170 ? 19.295 -10.061 -22.939 1.00 88.38 170 TYR A CA 1
ATOM 1333 C C . TYR A 1 170 ? 18.011 -9.230 -22.969 1.00 88.38 170 TYR A C 1
ATOM 1335 O O . TYR A 1 170 ? 17.386 -9.026 -24.008 1.00 88.38 170 TYR A O 1
ATOM 1343 N N . LYS A 1 171 ? 17.591 -8.760 -21.790 1.00 86.12 171 LYS A N 1
ATOM 1344 C CA . LYS A 1 171 ? 16.409 -7.906 -21.626 1.00 86.12 171 LYS A CA 1
ATOM 1345 C C . LYS A 1 171 ? 16.811 -6.483 -21.264 1.00 86.12 171 LYS A C 1
ATOM 1347 O O . LYS A 1 171 ? 17.445 -6.268 -20.225 1.00 86.12 171 LYS A O 1
ATOM 1352 N N . GLN A 1 172 ? 16.367 -5.509 -22.051 1.00 83.69 172 GLN A N 1
ATOM 1353 C CA . GLN A 1 172 ? 16.605 -4.086 -21.793 1.00 83.69 172 GLN A CA 1
ATOM 1354 C C . GLN A 1 172 ? 15.302 -3.334 -21.540 1.00 83.69 172 GLN A C 1
ATOM 1356 O O . GLN A 1 172 ? 14.245 -3.748 -22.002 1.00 83.69 172 GLN A O 1
ATOM 1361 N N . LEU A 1 173 ? 15.372 -2.226 -20.806 1.00 78.81 173 LEU A N 1
ATOM 1362 C CA . LEU A 1 173 ? 14.242 -1.301 -20.736 1.00 78.81 173 LEU A CA 1
ATOM 1363 C C . LEU A 1 173 ? 14.060 -0.628 -22.112 1.00 78.81 173 LEU A C 1
ATOM 1365 O O . LEU A 1 173 ? 15.067 -0.341 -22.769 1.00 78.81 173 LEU A O 1
ATOM 1369 N N . PRO A 1 174 ? 12.817 -0.405 -22.570 1.00 73.75 174 PRO A N 1
ATOM 1370 C CA . PRO A 1 174 ? 12.556 0.377 -23.769 1.00 73.75 174 PRO A CA 1
ATOM 1371 C C . PRO A 1 174 ? 13.139 1.784 -23.585 1.00 73.75 174 PRO A C 1
ATOM 1373 O O . PRO A 1 174 ? 13.073 2.347 -22.490 1.00 73.75 174 PRO A O 1
ATOM 1376 N N . ALA A 1 175 ? 13.788 2.274 -24.642 1.00 63.78 175 ALA A N 1
ATOM 1377 C CA . ALA A 1 175 ? 14.486 3.558 -24.673 1.00 63.78 175 ALA A CA 1
ATOM 1378 C C . ALA A 1 175 ? 13.537 4.729 -24.944 1.00 63.78 175 ALA A C 1
ATOM 1380 O O . ALA A 1 175 ? 12.503 4.500 -25.615 1.00 63.78 175 ALA A O 1
#

pLDDT: mean 78.28, std 13.77, range [40.41, 93.81]

Sequence (175 aa):
GSMADIAFLLLIFWLVTTTIDSDEGIKRQLPPPVPDDIEQPDVKQRNVFVALVNLNDALLVENNPMDIRDVKAAAKDFLIASGDGVMSHPVGRKTVGPNRDVSTIYDASGKNLLFPEREWVRKADVEARVAEYQQYVKAAPDDKKRDAFAKILERWQDKLTTIELLGGDYKQLPA

Mean predicted aligned error: 17.91 Å